Protein AF-A0A7J8JEU1-F1 (afdb_monomer)

InterPro domains:
  IPR040522 Dipeptidyl peptidase 4, low complexity region [PF18811] (38-58)

Solvent-accessible surface area (backbone atoms only — not comparable to full-atom values): 7118 Å² total; per-residue (Å²): 122,71,66,63,55,54,53,51,50,52,52,51,53,51,53,51,54,52,48,67,54,48,50,56,54,50,57,62,52,53,59,65,74,74,45,74,73,72,84,68,81,77,88,47,72,64,41,60,78,67,56,70,77,71,83,83,84,77,73,70,44,74,80,50,100,46,31,32,37,35,76,52,96,71,22,35,32,37,35,32,70,81,80,72,48,74,47,82,70,40,54,44,66,55,56,51,52,53,51,51,54,52,49,54,52,48,64,69,43,47,62,59,57,55,61,75,75,109

Structure (mmCIF, N/CA/C/O backbone):
data_AF-A0A7J8JEU1-F1
#
_entry.id   AF-A0A7J8JEU1-F1
#
loop_
_atom_site.group_PDB
_atom_site.id
_atom_site.type_symbol
_atom_site.label_atom_id
_atom_site.label_alt_id
_atom_site.label_comp_id
_atom_site.label_asym_id
_atom_site.label_entity_id
_atom_site.label_seq_id
_atom_site.pdbx_PDB_ins_code
_atom_site.Cartn_x
_atom_site.Cartn_y
_atom_site.Cartn_z
_atom_site.occupancy
_atom_site.B_iso_or_equiv
_atom_site.auth_seq_id
_atom_site.auth_comp_id
_atom_site.auth_asym_id
_atom_site.auth_atom_id
_atom_site.pdbx_PDB_model_num
ATOM 1 N N . MET A 1 1 ? -56.760 -9.102 58.631 1.00 58.66 1 MET A N 1
ATOM 2 C CA . MET A 1 1 ? -56.639 -9.609 57.241 1.00 58.66 1 MET A CA 1
ATOM 3 C C . MET A 1 1 ? -56.062 -8.586 56.248 1.00 58.66 1 MET A C 1
ATOM 5 O O . MET A 1 1 ? -55.499 -9.004 55.250 1.00 58.66 1 MET A O 1
ATOM 9 N N . THR A 1 2 ? -56.099 -7.273 56.510 1.00 63.47 2 THR A N 1
ATOM 10 C CA . THR A 1 2 ? -55.603 -6.228 55.581 1.00 63.47 2 THR A CA 1
ATOM 11 C C . THR A 1 2 ? -54.0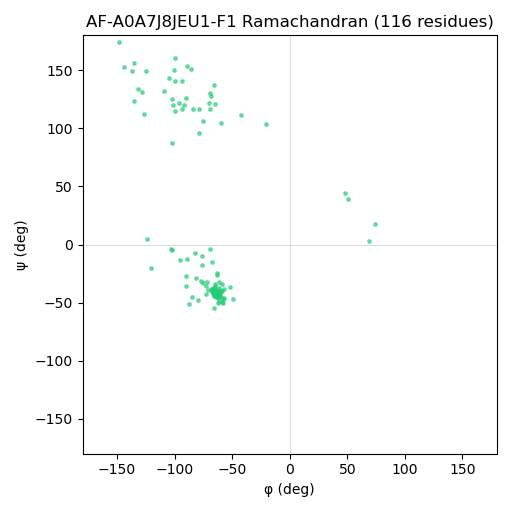84 -5.990 55.617 1.00 63.47 2 THR A C 1
ATOM 13 O O . THR A 1 2 ? -53.500 -5.624 54.602 1.00 63.47 2 THR A O 1
ATOM 16 N N . ALA A 1 3 ? -53.422 -6.218 56.759 1.00 74.31 3 ALA A N 1
ATOM 17 C CA . ALA A 1 3 ? -51.979 -5.993 56.910 1.00 74.31 3 ALA A CA 1
ATOM 18 C C . ALA A 1 3 ? -51.117 -7.049 56.188 1.00 74.31 3 ALA A C 1
ATOM 20 O O . ALA A 1 3 ? -50.162 -6.695 55.504 1.00 74.31 3 ALA A O 1
ATOM 21 N N . LEU A 1 4 ? -51.495 -8.330 56.277 1.00 75.44 4 LEU A N 1
ATOM 22 C CA . LEU A 1 4 ? -50.799 -9.444 55.614 1.00 75.44 4 LEU A CA 1
ATOM 23 C C . LEU A 1 4 ? -50.758 -9.281 54.089 1.00 75.44 4 LEU A C 1
ATOM 25 O O . LEU A 1 4 ? -49.727 -9.512 53.468 1.00 75.44 4 LEU A O 1
ATOM 29 N N . TRP A 1 5 ? -51.856 -8.813 53.495 1.00 77.69 5 TRP A N 1
ATOM 30 C CA . TRP A 1 5 ? -51.955 -8.587 52.054 1.00 77.69 5 TRP A CA 1
ATOM 31 C C . TRP A 1 5 ? -50.999 -7.494 51.557 1.00 77.69 5 TRP A C 1
ATOM 33 O O . TRP A 1 5 ? -50.364 -7.642 50.516 1.00 77.69 5 TRP A O 1
ATOM 43 N N . LYS A 1 6 ? -50.832 -6.412 52.329 1.00 82.56 6 LYS A N 1
ATOM 44 C CA . LYS A 1 6 ? -49.899 -5.324 51.992 1.00 82.56 6 LYS A CA 1
ATOM 45 C C . LYS A 1 6 ? -48.440 -5.776 52.056 1.00 82.56 6 LYS A C 1
ATOM 47 O O . LYS A 1 6 ? -47.651 -5.387 51.201 1.00 82.56 6 LYS A O 1
ATOM 52 N N . VAL A 1 7 ? -48.095 -6.605 53.044 1.00 85.44 7 VAL A N 1
ATOM 53 C CA . VAL A 1 7 ? -46.747 -7.181 53.174 1.00 85.44 7 VAL A CA 1
ATOM 54 C C . VAL A 1 7 ? -46.459 -8.142 52.021 1.00 85.44 7 VAL A C 1
ATOM 56 O O . VAL A 1 7 ? -45.387 -8.072 51.427 1.00 85.44 7 VAL A O 1
ATOM 59 N N . LEU A 1 8 ? -47.435 -8.974 51.644 1.00 84.81 8 LEU A N 1
ATOM 60 C CA . LEU A 1 8 ? -47.313 -9.888 50.508 1.00 84.81 8 LEU A CA 1
ATOM 61 C C . LEU A 1 8 ? -47.101 -9.133 49.185 1.00 84.81 8 LEU A C 1
ATOM 63 O O . LEU A 1 8 ? -46.214 -9.487 48.412 1.00 84.81 8 LEU A O 1
ATOM 67 N N . LEU A 1 9 ? -47.861 -8.056 48.954 1.00 85.81 9 LEU A N 1
ATOM 68 C CA . LEU A 1 9 ? -47.698 -7.200 47.775 1.00 85.81 9 LEU A CA 1
ATOM 69 C C . LEU A 1 9 ? -46.338 -6.484 47.749 1.00 85.81 9 LEU A C 1
ATOM 71 O O . LEU A 1 9 ? -45.716 -6.395 46.692 1.00 85.81 9 LEU A O 1
ATOM 75 N N . GLY A 1 10 ? -45.851 -6.005 48.898 1.00 88.62 10 GLY A N 1
ATOM 76 C CA . GLY A 1 10 ? -44.533 -5.369 49.004 1.00 88.62 10 GLY A CA 1
ATOM 77 C C . GLY A 1 10 ? -43.376 -6.339 48.745 1.00 88.62 10 GLY A C 1
ATOM 78 O O . GLY A 1 10 ? -42.418 -5.997 48.046 1.00 88.62 10 GLY A O 1
ATOM 79 N N . LEU A 1 11 ? -43.485 -7.574 49.246 1.00 89.94 11 LEU A N 1
ATOM 80 C CA . LEU A 1 11 ? -42.502 -8.627 48.987 1.00 89.94 11 LEU A CA 1
ATOM 81 C C . LEU A 1 11 ? -42.488 -9.015 47.503 1.00 89.94 11 LEU A C 1
ATOM 83 O O . LEU A 1 11 ? -41.417 -9.122 46.907 1.00 89.94 11 LEU A O 1
ATOM 87 N N . LEU A 1 12 ? -43.671 -9.160 46.899 1.00 90.12 12 LEU A N 1
ATOM 88 C CA . LEU A 1 12 ? -43.807 -9.500 45.485 1.00 90.12 12 LEU A CA 1
ATOM 89 C C . LEU A 1 12 ? -43.224 -8.404 44.582 1.00 90.12 12 LEU A C 1
ATOM 91 O O . LEU A 1 12 ? -42.477 -8.710 43.656 1.00 90.12 12 LEU A O 1
ATOM 95 N N . GLY A 1 13 ? -43.494 -7.131 44.887 1.00 91.94 13 GLY A N 1
ATOM 96 C CA . GLY A 1 13 ? -42.922 -6.000 44.152 1.00 91.94 13 GLY A CA 1
ATOM 97 C C . GLY A 1 13 ? -41.393 -5.957 44.231 1.00 91.94 13 GLY A C 1
ATOM 98 O O . GLY A 1 13 ? -40.723 -5.782 43.214 1.00 91.94 13 GLY A O 1
ATOM 99 N N . THR A 1 14 ? -40.834 -6.191 45.421 1.00 92.69 14 THR A N 1
ATOM 100 C CA . THR A 1 14 ? -39.377 -6.246 45.618 1.00 92.69 14 THR A CA 1
ATOM 101 C C . THR A 1 14 ? -38.747 -7.399 44.833 1.00 92.69 14 THR A C 1
ATOM 103 O O . THR A 1 14 ? -37.736 -7.203 44.160 1.00 92.69 14 THR A O 1
ATOM 106 N N . ALA A 1 15 ? -39.356 -8.588 44.866 1.00 92.38 15 ALA A N 1
ATOM 107 C CA . ALA A 1 15 ? -38.859 -9.753 44.137 1.00 92.38 15 ALA A CA 1
ATOM 108 C C . ALA A 1 15 ? -38.806 -9.499 42.622 1.00 92.38 15 ALA A C 1
ATOM 110 O O . ALA A 1 15 ? -37.782 -9.773 41.993 1.00 92.38 15 ALA A O 1
ATOM 111 N N . VAL A 1 16 ? -39.869 -8.908 42.063 1.00 95.25 16 VAL A N 1
ATOM 112 C CA . VAL A 1 16 ? -39.949 -8.540 40.640 1.00 95.25 16 VAL A CA 1
ATOM 113 C C . VAL A 1 16 ? -38.871 -7.522 40.269 1.00 95.25 16 VAL A C 1
ATOM 115 O O . VAL A 1 16 ? -38.193 -7.693 39.258 1.00 95.25 16 VAL A O 1
ATOM 118 N N . LEU A 1 17 ? -38.651 -6.495 41.096 1.00 94.19 17 LEU A N 1
ATOM 119 C CA . LEU A 1 17 ? -37.622 -5.486 40.833 1.00 94.19 17 LEU A CA 1
ATOM 120 C C . LEU A 1 17 ? -36.215 -6.100 40.783 1.00 94.19 17 LEU A C 1
ATOM 122 O O . LEU A 1 17 ? -35.437 -5.788 39.881 1.00 94.19 17 LEU A O 1
ATOM 126 N N . VAL A 1 18 ? -35.904 -7.009 41.713 1.00 94.06 18 VAL A N 1
ATOM 127 C CA . VAL A 1 18 ? -34.622 -7.727 41.718 1.00 94.06 18 VAL A CA 1
ATOM 128 C C . VAL A 1 18 ? -34.471 -8.558 40.447 1.00 94.06 18 VAL A C 1
ATOM 130 O O . VAL A 1 18 ? -33.410 -8.51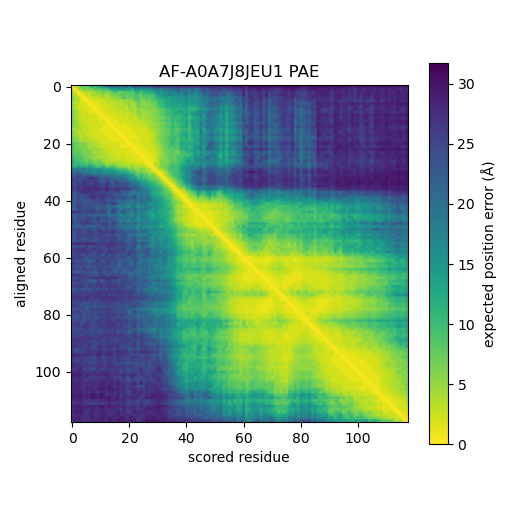4 39.835 1.00 94.06 18 VAL A O 1
ATOM 133 N N . THR A 1 19 ? -35.521 -9.257 40.001 1.00 92.56 19 THR A N 1
ATOM 134 C CA . THR A 1 19 ? -35.447 -10.076 38.775 1.00 92.56 19 THR A CA 1
ATOM 135 C C . THR A 1 19 ? -35.254 -9.223 37.521 1.00 92.56 19 THR A C 1
ATOM 137 O O . THR A 1 19 ? -34.458 -9.586 36.660 1.00 92.56 19 THR A O 1
ATOM 140 N N . ILE A 1 20 ? -35.921 -8.067 37.426 1.00 93.38 20 ILE A N 1
ATOM 141 C CA . ILE A 1 20 ? -35.780 -7.140 36.290 1.00 93.38 20 ILE A CA 1
ATOM 142 C C . ILE A 1 20 ? -34.343 -6.621 36.155 1.00 93.38 20 ILE A C 1
ATOM 144 O O . ILE A 1 20 ? -33.896 -6.382 35.039 1.00 93.38 20 ILE A O 1
ATOM 148 N N . ILE A 1 21 ? -33.612 -6.455 37.261 1.00 91.62 21 ILE A N 1
ATOM 149 C CA . ILE A 1 21 ? -32.217 -5.990 37.233 1.00 91.62 21 ILE A CA 1
ATOM 150 C C . ILE A 1 21 ? -31.254 -7.159 37.001 1.00 91.62 21 ILE A C 1
ATOM 152 O O . ILE A 1 21 ? -30.331 -7.053 36.195 1.00 91.62 21 ILE A O 1
ATOM 156 N N . THR A 1 22 ? -31.446 -8.281 37.697 1.00 91.06 22 THR A N 1
ATOM 157 C CA . THR A 1 22 ? -30.493 -9.397 37.652 1.00 91.06 22 THR A CA 1
ATOM 158 C C . THR A 1 22 ? -30.546 -10.158 36.335 1.00 91.06 22 THR A C 1
ATOM 160 O O . THR A 1 22 ? -29.497 -10.566 35.844 1.00 91.06 22 THR A O 1
ATOM 163 N N . VAL A 1 23 ? -31.723 -10.311 35.721 1.00 90.00 23 VAL A N 1
ATOM 164 C CA . VAL A 1 23 ? -31.876 -11.070 34.470 1.00 90.00 23 VAL A CA 1
ATOM 165 C C . VAL A 1 23 ? -31.085 -10.440 33.312 1.00 90.00 23 VAL A C 1
ATOM 167 O O . VAL A 1 23 ? -30.295 -11.167 32.710 1.00 90.00 23 VAL A O 1
ATOM 170 N N . PRO A 1 24 ? -31.181 -9.125 33.017 1.00 84.12 24 PRO A N 1
ATOM 171 C CA . PRO A 1 24 ? -30.343 -8.484 32.006 1.00 84.12 24 PRO A CA 1
ATOM 172 C C . PRO A 1 24 ? -28.850 -8.558 32.322 1.00 84.12 24 PRO A C 1
ATOM 174 O O . PRO A 1 24 ? -28.067 -8.804 31.417 1.00 84.12 24 PRO A O 1
ATOM 177 N N . VAL A 1 25 ? -28.439 -8.391 33.585 1.00 86.69 25 VAL A N 1
ATOM 178 C CA . VAL A 1 25 ? -27.018 -8.462 33.977 1.00 86.69 25 VAL A CA 1
ATOM 179 C C . VAL A 1 25 ? -26.451 -9.864 33.752 1.00 86.69 25 VAL A C 1
ATOM 181 O O . VAL A 1 25 ? -25.359 -10.007 33.208 1.00 86.69 25 VAL A O 1
ATOM 184 N N . VAL A 1 26 ? -27.201 -10.904 34.122 1.00 85.00 26 VAL A N 1
ATOM 185 C CA . VAL A 1 26 ? -26.800 -12.297 33.892 1.00 85.00 26 VAL A CA 1
ATOM 186 C C . VAL A 1 26 ? -26.825 -12.635 32.403 1.00 85.00 26 VAL A C 1
ATOM 188 O O . VAL A 1 26 ? -25.917 -13.310 31.942 1.00 85.00 26 VAL A O 1
ATOM 191 N N . LEU A 1 27 ? -27.797 -12.146 31.627 1.00 83.25 27 LEU A N 1
ATOM 192 C CA . LEU A 1 27 ? -27.825 -12.321 30.166 1.00 83.25 27 LEU A CA 1
ATOM 193 C C . LEU A 1 27 ? -26.661 -11.607 29.462 1.00 83.25 27 LEU A C 1
ATOM 195 O O . LEU A 1 27 ? -26.071 -12.181 28.550 1.00 83.25 27 LEU A O 1
ATOM 199 N N . LEU A 1 28 ? -26.314 -10.388 29.892 1.00 77.94 28 LEU A N 1
ATOM 200 C CA . LEU A 1 28 ? -25.173 -9.629 29.371 1.00 77.94 28 LEU A CA 1
ATOM 201 C C . LEU A 1 28 ? -23.847 -10.319 29.700 1.00 77.94 28 LEU A C 1
ATOM 203 O O . LEU A 1 28 ? -22.993 -10.438 28.826 1.00 77.94 28 LEU A O 1
ATOM 207 N N . ASN A 1 29 ? -23.695 -10.815 30.930 1.00 70.19 29 ASN A N 1
ATOM 208 C CA . ASN A 1 29 ? -22.478 -11.508 31.343 1.00 70.19 29 ASN A CA 1
ATOM 209 C C . ASN A 1 29 ? -22.399 -12.928 30.770 1.00 70.19 29 ASN A C 1
ATOM 211 O O . ASN A 1 29 ? -21.324 -13.362 30.397 1.00 70.19 29 ASN A O 1
ATOM 215 N N . LYS A 1 30 ? -23.514 -13.639 30.583 1.00 66.00 30 LYS A N 1
ATOM 216 C CA . LYS A 1 30 ? -23.492 -14.996 30.014 1.00 66.00 30 LYS A CA 1
ATOM 217 C C . LYS A 1 30 ? -22.969 -15.036 28.570 1.00 66.00 30 LYS A C 1
ATOM 219 O O . LYS A 1 30 ? -22.435 -16.050 28.126 1.00 66.00 30 LYS A O 1
ATOM 224 N N . GLY A 1 31 ? -23.071 -13.924 27.837 1.00 56.59 31 GLY A N 1
ATOM 225 C CA . GLY A 1 31 ? -22.478 -13.775 26.506 1.00 56.59 31 GLY A CA 1
ATOM 226 C C . GLY A 1 31 ? -20.943 -13.757 26.488 1.00 56.59 31 GLY A C 1
ATOM 227 O O . GLY A 1 31 ? -20.364 -13.933 25.418 1.00 56.59 31 GLY A O 1
ATOM 228 N N . THR A 1 32 ? -20.279 -13.571 27.637 1.00 56.53 32 THR A N 1
ATOM 229 C CA . THR A 1 32 ? -18.810 -13.650 27.743 1.00 56.53 32 THR A CA 1
ATOM 230 C C . THR A 1 32 ? -18.283 -15.050 28.052 1.00 56.53 32 THR A C 1
ATOM 232 O O . THR A 1 32 ? -17.087 -15.282 27.895 1.00 56.53 32 THR A O 1
ATOM 235 N N . ASP A 1 33 ? -19.153 -15.985 28.442 1.00 55.78 33 ASP A N 1
ATOM 236 C CA . ASP A 1 33 ? -18.757 -17.318 28.918 1.00 55.78 33 ASP A CA 1
ATOM 237 C C . ASP A 1 33 ? -18.681 -18.328 27.760 1.00 55.78 33 ASP A C 1
ATOM 239 O O . ASP A 1 33 ? -17.813 -19.199 27.733 1.00 55.78 33 ASP A O 1
ATOM 243 N N . ASP A 1 34 ? -19.595 -18.183 26.791 1.00 55.41 34 ASP A N 1
ATOM 244 C CA . ASP A 1 34 ? -19.787 -19.096 25.653 1.00 55.41 34 ASP A CA 1
ATOM 245 C C . ASP A 1 34 ? -19.206 -18.540 24.332 1.00 55.41 34 ASP A C 1
ATOM 247 O O . ASP A 1 34 ? -19.180 -19.222 23.301 1.00 55.41 34 ASP A O 1
ATOM 251 N N . ALA A 1 35 ? -18.690 -17.307 24.336 1.00 56.84 35 ALA A N 1
ATOM 252 C CA . ALA A 1 35 ? -17.880 -16.800 23.241 1.00 56.84 35 ALA A CA 1
ATOM 253 C C . ALA A 1 35 ? -16.475 -17.381 23.398 1.00 56.84 35 ALA A C 1
ATOM 255 O O . ALA A 1 35 ? -15.678 -16.850 24.166 1.00 56.84 35 ALA A O 1
ATOM 256 N N . THR A 1 36 ? -16.204 -18.492 22.696 1.00 58.19 36 THR A N 1
ATOM 257 C CA . THR A 1 36 ? -14.855 -18.993 22.363 1.00 58.19 36 THR A CA 1
ATOM 258 C C . THR A 1 36 ? -13.869 -17.841 22.464 1.00 58.19 36 THR A C 1
ATOM 260 O O . THR A 1 36 ? -13.940 -16.952 21.616 1.00 58.19 36 THR A O 1
ATOM 263 N N . ALA A 1 37 ? -13.079 -17.805 23.548 1.00 61.41 37 ALA A N 1
ATOM 264 C CA . ALA A 1 37 ? -12.291 -16.638 23.930 1.00 61.41 37 ALA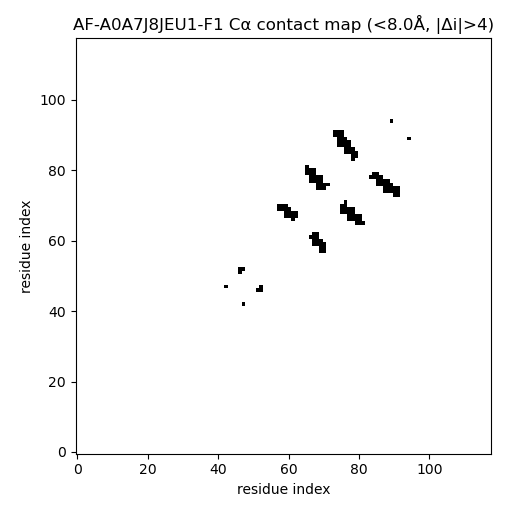 A CA 1
ATOM 265 C C . ALA A 1 37 ? -11.653 -16.051 22.675 1.00 61.41 37 ALA A C 1
ATOM 267 O O . ALA A 1 37 ? -10.859 -16.737 22.025 1.00 61.41 37 ALA A O 1
ATOM 268 N N . ASP A 1 38 ? -12.093 -14.854 22.272 1.00 62.84 38 ASP A N 1
ATOM 269 C CA . ASP A 1 38 ? -11.611 -14.252 21.039 1.00 62.84 38 ASP A CA 1
ATOM 270 C C . ASP A 1 38 ? -10.098 -14.096 21.198 1.00 62.84 38 ASP A C 1
ATOM 272 O O . ASP A 1 38 ? -9.611 -13.268 21.965 1.00 62.84 38 ASP A O 1
ATOM 276 N N . SER A 1 39 ? -9.341 -14.969 20.528 1.00 69.81 39 SER A N 1
ATOM 277 C CA . SER A 1 39 ? -7.883 -15.005 20.626 1.00 69.81 39 SER A CA 1
ATOM 278 C C . SER A 1 39 ? -7.254 -13.777 19.960 1.00 69.81 39 SER A C 1
ATOM 280 O O . SER A 1 39 ? -6.027 -13.625 19.977 1.00 69.81 39 SER A O 1
ATOM 282 N N . ARG A 1 40 ? -8.060 -12.914 19.331 1.00 76.56 40 ARG A N 1
ATOM 283 C CA . ARG A 1 40 ? -7.604 -11.661 18.746 1.00 76.56 40 ARG A CA 1
ATOM 284 C C . ARG A 1 40 ? -7.209 -10.699 19.858 1.00 76.56 40 ARG A C 1
ATOM 286 O O . ARG A 1 40 ? -7.941 -10.446 20.808 1.00 76.56 40 ARG A O 1
ATOM 293 N N . ARG A 1 41 ? -6.020 -10.12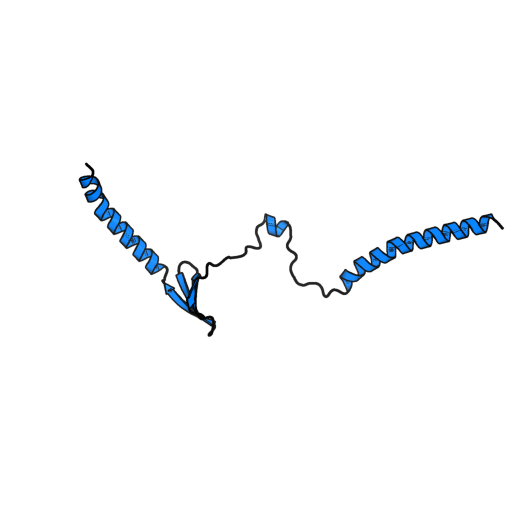1 19.713 1.00 78.50 41 ARG A N 1
ATOM 294 C CA . ARG A 1 41 ? -5.524 -9.095 20.627 1.00 78.50 41 ARG A CA 1
ATOM 295 C C . ARG A 1 41 ? -6.407 -7.848 20.535 1.00 78.50 41 ARG A C 1
ATOM 297 O O . ARG A 1 41 ? -6.471 -7.220 19.480 1.00 78.50 41 ARG A O 1
ATOM 304 N N . THR A 1 42 ? -7.000 -7.441 21.654 1.00 85.06 42 THR A N 1
ATOM 305 C CA . THR A 1 42 ? -7.669 -6.140 21.774 1.00 85.06 42 THR A CA 1
ATOM 306 C C . THR A 1 42 ? -6.641 -5.013 21.719 1.00 85.06 42 THR A C 1
ATOM 308 O O . THR A 1 42 ? -5.664 -5.019 22.468 1.00 85.06 42 THR A O 1
ATOM 311 N N . TYR A 1 43 ? -6.865 -4.035 20.843 1.00 84.50 43 TYR A N 1
ATOM 312 C CA . TYR A 1 43 ? -6.021 -2.847 20.733 1.00 84.50 43 TYR A CA 1
ATOM 313 C C . TYR A 1 43 ? -6.199 -1.963 21.975 1.00 84.50 43 TYR A C 1
ATOM 315 O O . TYR A 1 43 ? -7.301 -1.481 22.243 1.00 84.50 43 TYR A O 1
ATOM 323 N N . THR A 1 44 ? -5.138 -1.765 22.758 1.00 89.94 44 THR A N 1
ATOM 324 C CA . THR A 1 44 ? -5.204 -1.001 24.013 1.00 89.94 44 THR A CA 1
ATOM 325 C C . THR A 1 44 ? -4.705 0.435 23.846 1.00 89.94 44 THR A C 1
ATOM 327 O O . THR A 1 44 ? -3.922 0.759 22.953 1.00 89.94 44 THR A O 1
ATOM 330 N N . LEU A 1 45 ? -5.086 1.311 24.782 1.00 90.38 45 LEU A N 1
ATOM 331 C CA . LEU A 1 45 ? -4.541 2.672 24.862 1.00 90.38 45 LEU A CA 1
ATOM 332 C C . LEU A 1 45 ? -3.014 2.669 25.042 1.00 90.38 45 LEU A C 1
ATOM 334 O O . LEU A 1 45 ? -2.316 3.535 24.521 1.00 90.38 45 LEU A O 1
ATOM 338 N N . THR A 1 46 ? -2.478 1.685 25.763 1.00 89.50 46 THR A N 1
ATOM 339 C CA . THR A 1 46 ? -1.032 1.533 25.927 1.00 89.50 46 THR A CA 1
ATOM 340 C C . THR A 1 46 ? -0.344 1.170 24.614 1.00 89.50 46 THR A C 1
ATOM 342 O O . THR A 1 46 ? 0.732 1.707 24.360 1.00 89.50 46 THR A O 1
ATOM 345 N N . ASP A 1 47 ? -0.963 0.343 23.763 1.00 89.06 47 ASP A N 1
ATOM 346 C CA . ASP A 1 47 ? -0.445 0.010 22.429 1.00 89.06 47 ASP A CA 1
ATOM 347 C C . ASP A 1 47 ? -0.414 1.248 21.510 1.00 89.06 47 ASP A C 1
ATOM 349 O O . ASP A 1 47 ? 0.545 1.413 20.747 1.00 89.06 47 ASP A O 1
ATOM 353 N N . TYR A 1 48 ? -1.396 2.153 21.639 1.00 83.62 48 TYR A N 1
ATOM 354 C CA . TYR A 1 48 ? -1.418 3.455 20.955 1.00 83.62 48 TYR A CA 1
ATOM 355 C C . TYR A 1 48 ? -0.296 4.382 21.440 1.00 83.62 48 TYR A C 1
ATOM 357 O O . TYR A 1 48 ? 0.522 4.845 20.646 1.00 83.62 48 TYR A O 1
ATOM 365 N N . LEU A 1 49 ? -0.212 4.617 22.754 1.00 91.44 49 LEU A N 1
ATOM 366 C CA . LEU A 1 49 ? 0.757 5.550 23.345 1.00 91.44 49 LEU A CA 1
ATOM 367 C C . LEU A 1 49 ? 2.205 5.091 23.153 1.00 91.44 49 LEU A C 1
ATOM 369 O O . LEU A 1 49 ? 3.092 5.907 22.913 1.00 91.44 49 LEU A O 1
ATOM 373 N N . LYS A 1 50 ? 2.451 3.781 23.246 1.00 88.81 50 LYS A N 1
ATOM 374 C CA . LYS A 1 50 ? 3.778 3.196 23.016 1.00 88.81 50 LYS A CA 1
ATOM 375 C C . LYS A 1 50 ? 4.078 2.969 21.538 1.00 88.81 50 LYS A C 1
ATOM 377 O O . LYS A 1 50 ? 5.204 2.598 21.214 1.00 88.81 50 LYS A O 1
ATOM 382 N N . ASN A 1 51 ? 3.096 3.166 20.654 1.00 82.25 51 ASN A N 1
ATOM 383 C CA . ASN A 1 51 ? 3.205 2.910 19.221 1.00 82.25 51 ASN A CA 1
ATOM 384 C C . ASN A 1 51 ? 3.815 1.522 18.933 1.00 82.25 51 ASN A C 1
ATOM 386 O O . ASN A 1 51 ? 4.743 1.377 18.134 1.00 82.25 51 ASN A O 1
ATOM 390 N N . THR A 1 52 ? 3.344 0.512 19.671 1.00 83.06 52 THR A N 1
ATOM 391 C CA . THR A 1 52 ? 3.877 -0.861 19.621 1.00 83.06 52 THR A CA 1
ATOM 392 C C . THR A 1 52 ? 3.396 -1.601 18.374 1.00 83.06 52 THR A C 1
ATOM 394 O O . THR A 1 52 ? 4.121 -2.416 17.810 1.00 83.06 52 THR A O 1
ATOM 397 N N . LEU A 1 53 ? 2.194 -1.277 17.900 1.00 80.19 53 LEU A N 1
ATOM 398 C CA . LEU A 1 53 ? 1.594 -1.856 16.704 1.00 80.19 53 LEU A CA 1
ATOM 399 C C . LEU A 1 53 ? 1.723 -0.868 15.542 1.00 80.19 53 LEU A C 1
ATOM 401 O O . LEU A 1 53 ? 0.838 -0.051 15.298 1.00 80.19 53 LEU A O 1
ATOM 405 N N . ARG A 1 54 ? 2.856 -0.934 14.836 1.00 78.94 54 ARG A N 1
ATOM 406 C CA . ARG A 1 54 ? 3.114 -0.126 13.637 1.00 78.94 54 ARG A CA 1
ATOM 407 C C . ARG A 1 54 ? 2.728 -0.895 12.384 1.00 78.94 54 ARG A C 1
ATOM 409 O O . ARG A 1 54 ? 3.361 -1.893 12.046 1.00 78.94 54 ARG A O 1
ATOM 416 N N . THR A 1 55 ? 1.744 -0.391 11.650 1.00 77.69 55 THR A N 1
ATOM 417 C CA . THR A 1 55 ? 1.477 -0.849 10.285 1.00 77.69 55 THR A CA 1
ATOM 418 C C . THR A 1 55 ? 2.600 -0.372 9.372 1.00 77.69 55 THR A C 1
ATOM 420 O O . THR A 1 55 ? 2.850 0.830 9.263 1.00 77.69 55 THR A O 1
ATOM 423 N N . LYS A 1 56 ? 3.284 -1.301 8.703 1.00 78.44 56 LYS A N 1
ATOM 424 C CA . LYS A 1 56 ? 4.209 -0.948 7.626 1.00 78.44 56 LYS A CA 1
ATOM 425 C C . LYS A 1 56 ? 3.405 -0.783 6.345 1.00 78.44 56 LYS A C 1
ATOM 427 O O . LYS A 1 56 ? 2.790 -1.735 5.876 1.00 78.44 56 LYS A O 1
ATOM 432 N N . VAL A 1 57 ? 3.402 0.428 5.801 1.00 78.31 57 VAL A N 1
ATOM 433 C CA . VAL A 1 57 ? 2.853 0.688 4.470 1.00 78.31 57 VAL A CA 1
ATOM 434 C C . VAL A 1 57 ? 3.997 0.547 3.478 1.00 78.31 57 VAL A C 1
ATOM 436 O O . VAL A 1 57 ? 5.001 1.250 3.581 1.00 78.31 57 VAL A O 1
ATOM 439 N N . TYR A 1 58 ? 3.852 -0.382 2.541 1.00 76.56 58 TYR A N 1
ATOM 440 C CA . TYR A 1 58 ? 4.800 -0.572 1.454 1.00 76.56 58 TYR A CA 1
ATOM 441 C C . TYR A 1 58 ? 4.222 0.054 0.192 1.00 76.56 58 TYR A C 1
ATOM 443 O O . TYR A 1 58 ? 3.109 -0.274 -0.215 1.00 76.56 58 TYR A O 1
ATOM 451 N N . THR A 1 59 ? 4.970 0.959 -0.431 1.00 81.56 59 THR A N 1
ATOM 452 C CA . THR A 1 59 ? 4.596 1.498 -1.738 1.00 81.56 59 THR A CA 1
ATOM 453 C C . THR A 1 59 ? 4.890 0.438 -2.793 1.00 81.56 59 THR A C 1
ATOM 455 O O . THR A 1 59 ? 6.056 0.187 -3.102 1.00 81.56 59 THR A O 1
ATOM 458 N N . LEU A 1 60 ? 3.839 -0.193 -3.317 1.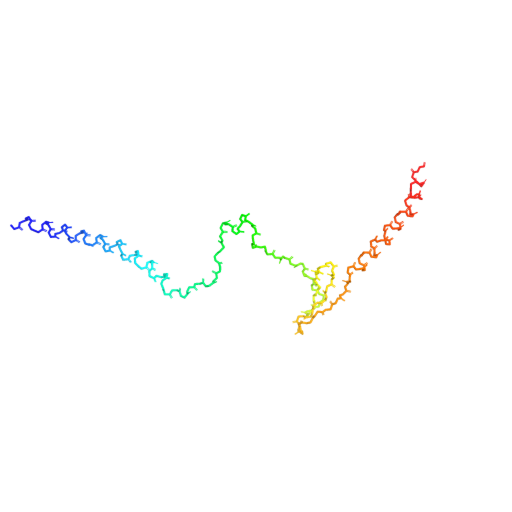00 89.44 60 LEU A N 1
ATOM 459 C CA . LEU A 1 60 ? 3.935 -1.187 -4.386 1.00 89.44 60 LEU A CA 1
ATOM 460 C C . LEU A 1 60 ? 3.600 -0.518 -5.722 1.00 89.44 60 LEU A C 1
ATOM 462 O O . LEU A 1 60 ? 2.691 0.313 -5.790 1.00 89.44 60 LEU A O 1
ATOM 466 N N . ARG A 1 61 ? 4.324 -0.872 -6.783 1.00 93.62 61 ARG A N 1
ATOM 467 C CA . ARG A 1 61 ? 4.078 -0.371 -8.139 1.00 93.62 61 ARG A CA 1
ATOM 468 C C . ARG A 1 61 ? 3.922 -1.539 -9.100 1.00 93.62 61 ARG A C 1
ATOM 470 O O . ARG A 1 61 ? 4.894 -2.227 -9.383 1.00 93.62 61 ARG A O 1
ATOM 477 N N . TRP A 1 62 ? 2.716 -1.717 -9.621 1.00 94.56 62 TRP A N 1
ATOM 478 C CA . TRP A 1 62 ? 2.438 -2.687 -10.675 1.00 94.56 62 TRP A CA 1
ATOM 479 C C . TRP A 1 62 ? 3.155 -2.304 -11.968 1.00 94.56 62 TRP A C 1
ATOM 481 O O . TRP A 1 62 ? 3.179 -1.127 -12.342 1.00 94.56 62 TRP A O 1
ATOM 491 N N . ILE A 1 63 ? 3.744 -3.301 -12.623 1.00 95.12 63 ILE A N 1
ATOM 492 C CA . ILE A 1 63 ? 4.357 -3.167 -13.953 1.00 95.12 63 ILE A CA 1
ATOM 493 C C . ILE A 1 63 ? 3.703 -4.097 -14.981 1.00 95.12 63 ILE A C 1
ATOM 495 O O . ILE A 1 63 ? 3.803 -3.850 -16.178 1.00 95.12 63 ILE A O 1
ATOM 499 N N . SER A 1 64 ? 3.017 -5.134 -14.503 1.00 94.25 64 SER A N 1
ATOM 500 C CA . SER A 1 64 ? 2.245 -6.109 -15.269 1.00 94.25 64 SER A CA 1
ATOM 501 C C . SER A 1 64 ? 1.069 -6.585 -14.408 1.00 94.25 64 SER A C 1
ATOM 503 O O . SER A 1 64 ? 1.000 -6.257 -13.223 1.00 94.25 64 SER A O 1
ATOM 505 N N . ASP A 1 65 ? 0.171 -7.389 -14.970 1.00 95.00 65 ASP A N 1
ATOM 506 C CA . ASP A 1 65 ? -0.985 -7.948 -14.253 1.00 95.00 65 ASP A CA 1
ATOM 507 C C . ASP A 1 65 ? -0.577 -8.872 -13.094 1.00 95.00 65 ASP A C 1
ATOM 509 O O . ASP A 1 65 ? -1.307 -9.029 -12.118 1.00 95.00 65 ASP A O 1
ATOM 513 N N . HIS A 1 66 ? 0.607 -9.475 -13.192 1.00 95.56 66 HIS A N 1
ATOM 514 C CA . HIS A 1 66 ? 1.125 -10.458 -12.241 1.00 95.56 66 HIS A CA 1
ATOM 515 C C . HIS A 1 66 ? 2.483 -10.060 -11.656 1.00 95.56 66 HIS A C 1
ATOM 517 O O . HIS A 1 66 ? 3.059 -10.829 -10.892 1.00 95.56 66 HIS A O 1
ATOM 523 N N . GLU A 1 67 ? 3.001 -8.870 -11.969 1.00 95.94 67 GLU A N 1
ATOM 524 C CA . GLU A 1 67 ? 4.304 -8.426 -11.474 1.00 95.94 67 GLU A CA 1
ATOM 525 C C . GLU A 1 67 ? 4.248 -7.015 -10.901 1.00 95.94 67 GLU A C 1
ATOM 527 O O . GLU A 1 67 ? 3.718 -6.077 -11.513 1.00 95.94 67 GLU A O 1
ATOM 532 N N . TYR A 1 68 ? 4.847 -6.852 -9.724 1.00 95.19 68 TYR A N 1
ATOM 533 C CA . TYR A 1 68 ? 4.972 -5.557 -9.075 1.00 95.19 68 TYR A CA 1
ATOM 534 C C . TYR A 1 68 ? 6.359 -5.346 -8.479 1.00 95.19 68 TYR A C 1
ATOM 536 O O . TYR A 1 68 ? 7.035 -6.265 -8.019 1.00 95.19 68 TYR A O 1
ATOM 544 N N . LEU A 1 69 ? 6.761 -4.081 -8.457 1.00 95.44 69 LEU A N 1
ATOM 545 C CA . LEU A 1 69 ? 7.964 -3.609 -7.800 1.00 95.44 69 LEU A CA 1
ATOM 546 C C . LEU A 1 69 ? 7.638 -3.151 -6.384 1.00 95.44 69 LEU A C 1
ATOM 548 O O . LEU A 1 69 ? 6.628 -2.480 -6.147 1.00 95.44 69 LEU A O 1
ATOM 552 N N . TYR A 1 70 ? 8.527 -3.448 -5.446 1.00 92.56 70 TYR A N 1
ATOM 553 C CA . TYR A 1 70 ? 8.448 -2.918 -4.090 1.00 92.56 70 TYR A CA 1
ATOM 554 C C . TYR A 1 70 ? 9.844 -2.639 -3.535 1.00 92.56 70 TYR A C 1
ATOM 556 O O . TYR A 1 70 ? 10.836 -3.247 -3.939 1.00 92.56 70 TYR A O 1
ATOM 564 N N . LYS A 1 71 ? 9.928 -1.676 -2.612 1.00 90.19 71 LYS A N 1
ATOM 565 C CA . LYS A 1 71 ? 11.188 -1.311 -1.961 1.00 90.19 71 LYS A CA 1
ATOM 566 C C . LYS A 1 71 ? 11.387 -2.145 -0.698 1.00 90.19 71 LYS A C 1
ATOM 568 O O . LYS A 1 71 ? 10.550 -2.102 0.205 1.00 90.19 71 LYS A O 1
ATOM 573 N N . GLN A 1 72 ? 12.526 -2.819 -0.600 1.00 89.62 72 GLN A N 1
ATOM 574 C CA . GLN A 1 72 ? 12.949 -3.550 0.592 1.00 89.62 72 GLN A CA 1
ATOM 575 C C . GLN A 1 72 ? 14.417 -3.253 0.872 1.00 89.62 72 GLN A C 1
ATOM 577 O O . GLN A 1 72 ? 15.257 -3.453 0.007 1.00 89.62 72 GLN A O 1
ATOM 582 N N . GLU A 1 73 ? 14.723 -2.754 2.074 1.00 86.81 73 GLU A N 1
ATOM 583 C CA . GLU A 1 73 ? 16.112 -2.528 2.523 1.00 86.81 73 GLU A CA 1
ATOM 584 C C . GLU A 1 73 ? 16.966 -1.735 1.514 1.00 86.81 73 GLU A C 1
ATOM 586 O O . GLU A 1 73 ? 18.137 -2.010 1.291 1.00 86.81 73 GLU A O 1
ATOM 591 N N . ASN A 1 74 ? 16.354 -0.725 0.889 1.00 86.88 74 ASN A N 1
ATOM 592 C CA . ASN A 1 74 ? 16.962 0.116 -0.149 1.00 86.88 74 ASN A CA 1
ATOM 593 C C . ASN A 1 74 ? 17.252 -0.563 -1.501 1.00 86.88 74 ASN A C 1
ATOM 595 O O . ASN A 1 74 ? 17.711 0.106 -2.421 1.00 86.88 74 ASN A O 1
ATOM 599 N N . ASN A 1 75 ? 16.879 -1.830 -1.655 1.00 91.50 75 ASN A N 1
ATOM 600 C CA . ASN A 1 75 ? 16.761 -2.502 -2.942 1.00 91.50 75 ASN A CA 1
ATOM 601 C C . ASN A 1 75 ? 15.349 -2.312 -3.510 1.00 91.50 75 ASN A C 1
ATOM 603 O O . ASN A 1 75 ? 14.373 -2.147 -2.765 1.00 91.50 75 ASN A O 1
ATOM 607 N N . ILE A 1 76 ? 15.232 -2.364 -4.833 1.00 93.31 76 ILE A N 1
ATOM 608 C CA . ILE A 1 76 ? 13.954 -2.548 -5.518 1.00 93.31 76 ILE A CA 1
ATOM 609 C C . ILE A 1 76 ? 13.885 -4.004 -5.950 1.00 93.31 76 ILE A C 1
ATOM 611 O O . ILE A 1 76 ? 14.730 -4.476 -6.709 1.00 93.31 76 ILE A O 1
ATOM 615 N N . LEU A 1 77 ? 12.870 -4.703 -5.461 1.00 94.50 77 LEU A N 1
ATOM 616 C CA . LEU A 1 77 ? 12.616 -6.096 -5.785 1.00 94.50 77 LEU A CA 1
ATOM 617 C C . LEU A 1 77 ? 11.445 -6.183 -6.757 1.00 94.50 77 LEU A C 1
ATOM 619 O O . LEU A 1 77 ? 10.482 -5.418 -6.648 1.00 94.50 77 LEU A O 1
ATOM 623 N N . LEU A 1 78 ? 11.543 -7.124 -7.685 1.00 94.94 78 LEU A N 1
ATOM 624 C CA . LEU A 1 78 ? 10.466 -7.542 -8.562 1.00 94.94 78 LEU A CA 1
ATOM 625 C C . LEU A 1 78 ? 9.811 -8.774 -7.950 1.00 94.94 78 LEU A C 1
ATOM 627 O O . LEU A 1 78 ? 10.483 -9.773 -7.703 1.00 94.94 78 LEU A O 1
ATOM 631 N N . PHE A 1 79 ? 8.514 -8.692 -7.683 1.00 95.38 79 PHE A N 1
ATOM 632 C CA . PHE A 1 79 ? 7.719 -9.805 -7.188 1.00 95.38 79 PHE A CA 1
ATOM 633 C C . PHE A 1 79 ? 6.766 -10.284 -8.269 1.00 95.38 79 PHE A C 1
ATOM 635 O O . PHE A 1 79 ? 6.042 -9.478 -8.856 1.00 95.38 79 PHE A O 1
ATOM 642 N N . ASN A 1 80 ? 6.728 -11.594 -8.469 1.00 95.81 80 ASN A N 1
ATOM 643 C CA . ASN A 1 80 ? 5.753 -12.247 -9.319 1.00 95.81 80 ASN A CA 1
ATOM 644 C C . ASN A 1 80 ? 4.634 -12.843 -8.447 1.00 95.81 80 ASN A C 1
ATOM 646 O O . ASN A 1 80 ? 4.866 -13.752 -7.649 1.00 95.81 80 ASN A 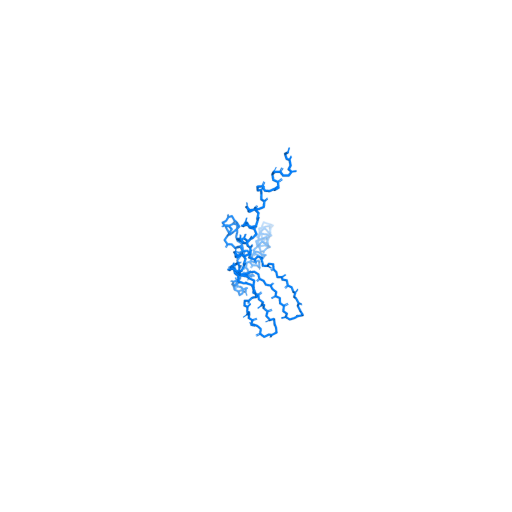O 1
ATOM 650 N N . ALA A 1 81 ? 3.422 -12.315 -8.596 1.00 94.06 81 ALA A N 1
ATOM 651 C CA . ALA A 1 81 ? 2.242 -12.686 -7.824 1.00 94.06 81 ALA A CA 1
ATOM 652 C C . ALA A 1 81 ? 1.618 -14.027 -8.237 1.00 94.06 81 ALA A C 1
ATOM 654 O O . ALA A 1 81 ? 0.866 -14.598 -7.451 1.00 94.06 81 ALA A O 1
ATOM 655 N N . GLU A 1 82 ? 1.933 -14.538 -9.428 1.00 95.19 82 GLU A N 1
ATOM 656 C CA . GLU A 1 82 ? 1.442 -15.833 -9.911 1.00 95.19 82 GLU A CA 1
ATOM 657 C C . GLU A 1 82 ? 2.249 -16.990 -9.307 1.00 95.19 82 GLU A C 1
ATOM 659 O O . GLU A 1 82 ? 1.681 -17.936 -8.763 1.00 95.19 82 GLU A O 1
ATOM 664 N N . TYR A 1 83 ? 3.580 -16.885 -9.346 1.00 93.75 83 TYR A N 1
ATOM 665 C CA . TYR A 1 83 ? 4.480 -17.938 -8.859 1.00 93.75 83 TYR A CA 1
ATOM 666 C C . TYR A 1 83 ? 4.952 -17.726 -7.412 1.00 93.75 83 TYR A C 1
ATOM 668 O O . TYR A 1 83 ? 5.506 -18.644 -6.815 1.00 93.75 83 TYR A O 1
ATOM 676 N N . GLY A 1 84 ? 4.753 -16.532 -6.841 1.00 92.75 84 GLY A N 1
ATOM 677 C CA . GLY A 1 84 ? 5.169 -16.194 -5.474 1.00 92.75 84 GLY A CA 1
ATOM 678 C C . GLY A 1 84 ? 6.677 -15.979 -5.300 1.00 92.75 84 GLY A C 1
ATOM 679 O O . GLY A 1 84 ? 7.177 -16.010 -4.176 1.00 92.75 84 GLY A O 1
ATOM 680 N N . ASN A 1 85 ? 7.405 -15.764 -6.396 1.00 94.25 85 ASN A N 1
ATOM 681 C CA . ASN A 1 85 ? 8.859 -15.609 -6.397 1.00 94.25 85 ASN A CA 1
ATOM 682 C C . ASN A 1 85 ? 9.264 -14.134 -6.485 1.00 94.25 85 ASN A C 1
ATOM 684 O O . ASN A 1 85 ? 8.574 -13.324 -7.107 1.00 94.25 85 ASN A O 1
ATOM 688 N N . SER A 1 86 ? 10.421 -13.796 -5.911 1.00 93.25 86 SER A N 1
ATOM 689 C CA . SER A 1 86 ? 11.014 -12.463 -6.013 1.00 93.25 86 SER A CA 1
ATOM 690 C C . SER A 1 86 ? 12.442 -12.495 -6.546 1.00 93.25 86 SER A C 1
ATOM 692 O O . SER A 1 86 ? 13.192 -13.448 -6.333 1.00 93.25 86 SER A O 1
ATOM 694 N N . SER A 1 87 ? 12.823 -11.431 -7.243 1.00 94.12 87 SER A N 1
ATOM 695 C CA . SER A 1 87 ? 14.185 -11.194 -7.717 1.00 94.12 87 SER A CA 1
ATOM 696 C C . SER A 1 87 ? 14.594 -9.744 -7.464 1.00 94.12 87 SER A C 1
ATOM 698 O O . SER A 1 87 ? 13.753 -8.853 -7.313 1.00 94.12 87 SER A O 1
ATOM 700 N N . THR A 1 88 ? 15.899 -9.486 -7.383 1.00 94.00 88 THR A N 1
ATOM 701 C CA . THR A 1 88 ? 16.410 -8.119 -7.235 1.00 94.00 88 THR A CA 1
ATOM 702 C C . THR A 1 88 ? 16.396 -7.419 -8.584 1.00 94.00 88 THR A C 1
ATOM 704 O O . THR A 1 88 ? 17.104 -7.831 -9.498 1.00 94.00 88 THR A O 1
ATOM 707 N N . PHE A 1 89 ? 15.602 -6.352 -8.696 1.00 93.38 89 PHE A N 1
ATOM 708 C CA . PHE A 1 89 ? 15.523 -5.536 -9.905 1.00 93.38 89 PHE A CA 1
ATOM 709 C C . PHE A 1 89 ? 16.582 -4.428 -9.900 1.00 93.38 89 PHE A C 1
ATOM 711 O O . PHE A 1 89 ? 17.353 -4.314 -10.848 1.00 93.38 89 PHE A O 1
ATOM 718 N N . LEU A 1 90 ? 16.665 -3.643 -8.817 1.00 93.38 90 LEU A N 1
ATOM 719 C CA . LEU A 1 90 ? 17.760 -2.693 -8.582 1.00 93.38 90 LEU A CA 1
ATOM 720 C C . LEU A 1 90 ? 18.363 -2.915 -7.198 1.00 93.38 90 LEU A C 1
ATOM 722 O O . LEU A 1 90 ? 17.651 -2.938 -6.192 1.00 93.38 90 LEU A O 1
ATOM 726 N N . GLU A 1 91 ? 19.686 -2.999 -7.150 1.00 92.94 91 GLU A N 1
ATOM 727 C CA . GLU A 1 91 ? 20.435 -3.098 -5.904 1.00 92.94 91 GLU A CA 1
ATOM 728 C C . GLU A 1 91 ? 20.718 -1.706 -5.317 1.00 92.94 91 GLU A C 1
ATOM 730 O O . GLU A 1 91 ? 20.898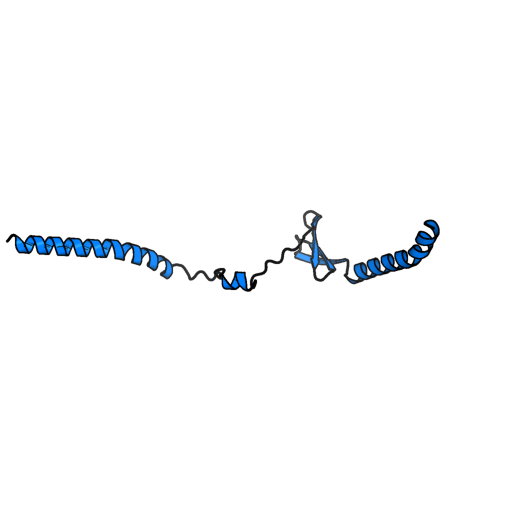 -0.718 -6.035 1.00 92.94 91 GLU A O 1
ATOM 735 N N . ASN A 1 92 ? 20.834 -1.630 -3.993 1.00 91.44 92 ASN A N 1
ATOM 736 C CA . ASN A 1 92 ? 21.281 -0.445 -3.269 1.00 91.44 92 ASN A CA 1
ATOM 737 C C . ASN A 1 92 ? 22.620 0.108 -3.803 1.00 91.44 92 ASN A C 1
ATOM 739 O O . ASN A 1 92 ? 22.809 1.323 -3.890 1.00 91.44 92 ASN A O 1
ATOM 743 N N . SER A 1 93 ? 23.534 -0.780 -4.208 1.00 91.94 93 SER A N 1
ATOM 744 C CA . SER A 1 93 ? 24.831 -0.426 -4.800 1.00 91.94 93 SER A CA 1
ATOM 745 C C . SER A 1 93 ? 24.674 0.442 -6.056 1.00 91.94 93 SER A C 1
ATOM 747 O O . SER A 1 93 ? 25.412 1.411 -6.239 1.00 91.94 93 SER A O 1
ATOM 749 N N . THR A 1 94 ? 23.660 0.155 -6.879 1.00 92.19 94 THR A N 1
ATOM 750 C CA . THR A 1 94 ? 23.361 0.894 -8.110 1.00 92.19 94 THR A CA 1
ATOM 751 C C . THR A 1 94 ? 22.895 2.315 -7.798 1.00 92.19 94 THR A C 1
ATOM 753 O O . THR A 1 94 ? 23.338 3.262 -8.446 1.00 92.19 94 THR A O 1
ATOM 756 N N . PHE A 1 95 ? 22.066 2.495 -6.763 1.00 90.62 95 PHE A N 1
ATOM 757 C CA . PHE A 1 95 ? 21.654 3.829 -6.307 1.00 90.62 95 PHE A CA 1
ATOM 758 C C . PHE A 1 95 ? 22.830 4.636 -5.765 1.00 90.62 95 PHE A C 1
ATOM 760 O O . PHE A 1 95 ? 22.981 5.806 -6.118 1.00 90.62 95 PHE A O 1
ATOM 767 N N . HIS A 1 96 ? 23.685 4.006 -4.955 1.00 92.50 96 HIS A N 1
ATOM 768 C CA . HIS A 1 96 ? 24.907 4.640 -4.473 1.00 92.50 96 HIS A CA 1
ATOM 769 C C . HIS A 1 96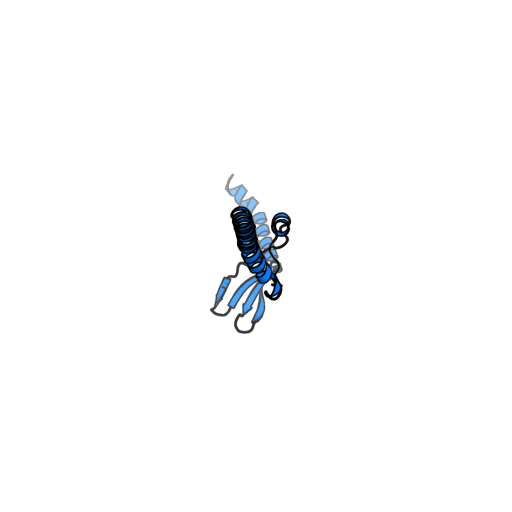 ? 25.789 5.078 -5.640 1.00 92.50 96 HIS A C 1
ATOM 771 O O . HIS A 1 96 ? 26.192 6.236 -5.693 1.00 92.50 96 HIS A O 1
ATOM 777 N N . MET A 1 97 ? 26.049 4.187 -6.597 1.00 94.62 97 MET A N 1
ATOM 778 C CA . MET A 1 97 ? 26.863 4.496 -7.771 1.00 94.62 97 MET A CA 1
ATOM 779 C C . MET A 1 97 ? 26.291 5.675 -8.568 1.00 94.62 97 MET A C 1
ATOM 781 O O . MET A 1 97 ? 27.027 6.605 -8.888 1.00 94.62 97 MET A O 1
ATOM 785 N N . ALA A 1 98 ? 24.984 5.679 -8.839 1.00 93.00 98 ALA A N 1
ATOM 786 C CA . ALA A 1 98 ? 24.330 6.772 -9.555 1.00 93.00 98 ALA A CA 1
ATOM 787 C C . ALA A 1 98 ? 24.453 8.111 -8.808 1.00 93.00 98 ALA A C 1
ATOM 789 O O . ALA A 1 98 ? 24.755 9.136 -9.421 1.00 93.00 98 ALA A O 1
ATOM 790 N N . GLN A 1 99 ? 24.272 8.101 -7.483 1.00 94.31 99 GLN A N 1
ATOM 791 C CA . GLN A 1 99 ? 24.446 9.286 -6.646 1.00 94.31 99 GLN A CA 1
ATOM 792 C C . GLN A 1 99 ? 25.889 9.804 -6.696 1.00 94.31 99 GLN A C 1
ATOM 794 O O . GLN A 1 99 ? 26.092 11.002 -6.875 1.00 94.31 99 GLN A O 1
ATOM 799 N N . TRP A 1 100 ? 26.880 8.917 -6.573 1.00 94.50 100 TRP A N 1
ATOM 800 C CA . TRP A 1 100 ? 28.295 9.284 -6.669 1.00 94.50 100 TRP A CA 1
ATOM 801 C C . TRP A 1 100 ? 28.619 9.923 -8.021 1.00 94.50 100 TRP A C 1
ATOM 803 O O . TRP A 1 100 ? 29.176 11.015 -8.048 1.00 94.50 100 TRP A O 1
ATOM 813 N N . ILE A 1 101 ? 28.204 9.299 -9.130 1.00 95.56 101 ILE A N 1
ATOM 814 C CA . ILE A 1 101 ? 28.422 9.833 -10.485 1.00 95.56 101 ILE A CA 1
ATOM 815 C C . ILE A 1 101 ? 27.815 11.233 -10.626 1.00 95.56 101 ILE A C 1
ATOM 817 O O . ILE A 1 101 ? 28.468 12.145 -11.133 1.00 95.56 101 ILE A O 1
ATOM 821 N N . PHE A 1 102 ? 26.578 11.416 -10.161 1.00 93.44 102 PHE A N 1
ATOM 822 C CA . PHE A 1 102 ? 25.891 12.703 -10.236 1.00 93.44 102 PHE A CA 1
ATOM 823 C C . PHE A 1 102 ? 26.604 13.795 -9.425 1.00 93.44 102 PHE A C 1
ATOM 825 O O . PHE A 1 102 ? 26.792 14.905 -9.924 1.00 93.44 102 PHE A O 1
ATOM 832 N N . LEU A 1 103 ? 27.044 13.479 -8.203 1.00 94.50 103 LEU A N 1
ATOM 833 C CA . LEU A 1 103 ? 27.783 14.419 -7.358 1.00 94.50 103 LEU A CA 1
ATOM 834 C C . LEU A 1 103 ? 29.145 14.775 -7.961 1.00 94.50 103 LEU A C 1
ATOM 836 O O . LEU A 1 103 ? 29.473 15.955 -8.038 1.00 94.50 103 LEU A O 1
ATOM 840 N N . SER A 1 104 ? 29.893 13.793 -8.469 1.00 93.38 104 SER A N 1
ATOM 841 C CA . SER A 1 104 ? 31.175 14.042 -9.138 1.00 93.38 104 SER A CA 1
ATOM 842 C C . SER A 1 104 ? 31.017 14.919 -10.385 1.00 93.38 104 SER A C 1
ATOM 844 O O . SER A 1 104 ? 31.845 15.793 -10.639 1.00 93.38 104 SER A O 1
ATOM 846 N N . PHE A 1 105 ? 29.938 14.736 -11.153 1.00 92.81 105 PHE A N 1
ATOM 847 C CA . PHE A 1 105 ? 29.622 15.608 -12.286 1.00 92.81 105 PHE A CA 1
ATOM 848 C C . PHE A 1 105 ? 29.332 17.053 -11.846 1.00 92.81 105 PHE A C 1
ATOM 850 O O . PHE A 1 105 ? 29.843 18.003 -12.445 1.00 92.81 105 PHE A O 1
ATOM 857 N N . LEU A 1 106 ? 28.539 17.235 -10.786 1.00 92.00 106 LEU A N 1
ATOM 858 C CA . LEU A 1 106 ? 28.251 18.550 -10.205 1.00 92.00 106 LEU A CA 1
ATOM 859 C C . LEU A 1 106 ? 29.517 19.243 -9.696 1.00 92.00 106 LEU A C 1
ATOM 861 O O . LEU A 1 106 ? 29.755 20.395 -10.047 1.00 92.00 106 LEU A O 1
ATOM 865 N N . GLU A 1 107 ? 30.357 18.547 -8.930 1.00 92.81 107 GLU A N 1
ATOM 866 C CA . GLU A 1 107 ? 31.626 19.090 -8.423 1.00 92.81 107 GLU A CA 1
ATOM 867 C C . GLU A 1 107 ? 32.560 19.525 -9.555 1.00 92.81 107 GLU A C 1
ATOM 869 O O . GLU A 1 107 ? 33.189 20.579 -9.472 1.00 92.81 107 GLU A O 1
ATOM 874 N N . CYS A 1 108 ? 32.619 18.751 -10.640 1.00 91.38 108 CYS A N 1
ATOM 875 C CA . CYS A 1 108 ? 33.467 19.065 -11.785 1.00 91.38 108 CYS A CA 1
ATOM 876 C C . CYS A 1 108 ? 32.940 20.258 -12.607 1.00 91.38 108 CYS A C 1
ATOM 878 O O . CYS A 1 108 ? 33.725 21.027 -13.162 1.00 91.38 108 CYS A O 1
ATOM 880 N N . SER A 1 109 ? 31.617 20.437 -12.676 1.00 87.88 109 SER A N 1
ATOM 881 C CA . SER A 1 109 ? 30.968 21.486 -13.481 1.00 87.88 109 SER A CA 1
ATOM 882 C C . SER A 1 109 ? 30.756 22.811 -12.739 1.00 87.88 109 SER A C 1
ATOM 884 O O . SER A 1 109 ? 30.756 23.867 -13.374 1.00 87.88 109 SER A O 1
ATOM 886 N N . LEU A 1 110 ? 30.637 22.786 -11.407 1.00 87.38 110 LEU A N 1
ATOM 887 C CA . LEU A 1 110 ? 30.436 23.960 -10.545 1.00 87.38 110 LEU A CA 1
ATOM 888 C C . LEU A 1 110 ? 31.421 25.120 -10.813 1.00 87.38 110 LEU A C 1
ATOM 890 O O . LEU A 1 110 ? 30.954 26.251 -10.956 1.00 87.38 110 LEU A O 1
ATOM 894 N N . PRO A 1 111 ? 32.746 24.896 -10.944 1.00 90.81 111 PRO A N 1
ATOM 895 C CA . PRO A 1 111 ? 33.702 25.972 -11.216 1.0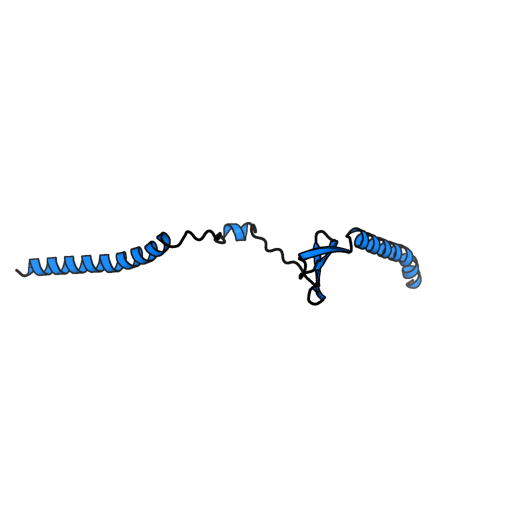0 90.81 111 PRO A CA 1
ATOM 896 C C . PRO A 1 111 ? 33.451 26.683 -12.551 1.00 90.81 111 PRO A C 1
ATOM 898 O O . PRO A 1 111 ? 33.552 27.905 -12.634 1.00 90.81 111 PRO A O 1
ATOM 901 N N . TRP A 1 112 ? 33.085 25.929 -13.590 1.00 87.75 112 TRP A N 1
ATOM 902 C CA . TRP A 1 112 ? 32.809 26.469 -14.923 1.00 87.75 112 TRP A CA 1
ATOM 903 C C . TRP A 1 112 ? 31.505 27.266 -14.958 1.00 87.75 112 TRP A C 1
ATOM 905 O O . TRP A 1 112 ? 31.452 28.332 -15.569 1.00 87.75 112 TRP A O 1
ATOM 915 N N . LEU A 1 113 ? 30.475 26.788 -14.255 1.00 82.25 113 LEU A N 1
ATOM 916 C CA . LEU A 1 113 ? 29.200 27.495 -14.124 1.00 82.25 113 LEU A CA 1
ATOM 917 C C . LEU A 1 113 ? 29.361 28.816 -13.358 1.00 82.25 113 LEU A C 1
ATOM 919 O O . LEU A 1 113 ? 28.822 29.838 -13.779 1.00 82.25 113 LEU A O 1
ATOM 923 N N . LEU A 1 114 ? 30.145 28.820 -12.276 1.00 83.06 114 LEU A N 1
ATOM 924 C CA . LEU A 1 114 ? 30.445 30.034 -11.511 1.00 83.06 114 LEU A CA 1
ATOM 925 C C . LEU A 1 114 ? 31.250 31.053 -12.331 1.00 83.06 114 LEU A C 1
ATOM 927 O O . LEU A 1 114 ? 30.958 32.242 -12.257 1.00 83.06 114 LEU A O 1
ATOM 931 N N . PHE A 1 115 ? 32.209 30.599 -13.145 1.00 80.50 115 PHE A N 1
ATOM 932 C CA . PHE A 1 115 ? 32.971 31.473 -14.044 1.00 80.50 115 PHE A CA 1
ATOM 933 C C . PHE A 1 115 ? 32.096 32.114 -15.131 1.00 80.50 115 PHE A C 1
ATOM 935 O O . PHE A 1 115 ? 32.326 33.253 -15.506 1.00 80.50 115 PHE A O 1
ATOM 942 N N . SER A 1 116 ? 31.070 31.412 -15.621 1.00 78.25 116 SER A N 1
ATOM 943 C CA . SER A 1 116 ? 30.147 31.952 -16.632 1.00 78.25 116 SER A CA 1
ATOM 944 C C . SER A 1 116 ? 29.115 32.961 -16.103 1.00 78.25 116 SER A C 1
ATOM 946 O O . SER A 1 116 ? 28.410 33.579 -16.898 1.00 78.25 116 SER A O 1
ATOM 948 N N . LEU A 1 117 ? 28.997 33.105 -14.779 1.00 79.50 117 LEU A N 1
ATOM 949 C CA . LEU A 1 117 ? 28.053 34.005 -14.103 1.00 79.50 117 LEU A CA 1
ATOM 950 C C . LEU A 1 117 ? 28.708 35.298 -13.582 1.00 79.50 117 LEU A C 1
ATOM 952 O O . LEU A 1 117 ? 27.995 36.149 -13.046 1.00 79.50 117 LEU A O 1
ATOM 956 N N . LEU A 1 118 ? 30.032 35.427 -13.709 1.00 72.00 118 LEU A N 1
ATOM 957 C CA . LEU A 1 118 ? 30.844 36.552 -13.235 1.00 72.00 118 LEU A CA 1
ATOM 958 C C . LEU A 1 118 ? 31.381 37.359 -14.422 1.00 72.00 118 LEU A C 1
ATOM 960 O O . LEU A 1 118 ? 31.415 38.603 -14.301 1.00 72.00 118 LEU A O 1
#

Foldseek 3Di:
DVVVVVVVVVVVVVVVVVCVVVVVVCVVVVVCVPPPNPPDDDDDPCCVVVVVDDDDDWDWADPDPQWIWTDDPQFIWIAGNVVRDIDTPGDNVNVVVVVVVVVVVCVVCVVVVVVVVD

Sequence (118 aa):
MTALWKVLLGLLGTAVLVTIITVPVVLLNKGTDDATADSRRTYTLTDYLKNTLRTKVYTLRWISDHEYLYKQENNILLFNAEYGNSSTFLENSTFHMAQWIFLSFLECSLPWLLFSLL

Radius of gyration: 36.18 Å; Cα contacts (8 Å, |Δi|>4): 70; chains: 1; bounding box: 90×56×74 Å

Mean predicted aligned error: 14.71 Å

Secondary structure (DSSP, 8-state):
-HHHHHHHHHHHHHHHHHHHHHHHHHHHHHTTTSS----SPPPPHHHHHTT-SPPPPP-EEESSSSEEEEEETTEEEEEETTTTEEEEEE-HHHHHHHHHHHHHHHHHHHHHHHHTT-

Organism: Rousettus aegyptiacus (NCBI:txid9407)

pLDDT: mean 85.8, std 10.6, range [55.41, 95.94]

Nearest PDB structures (foldseek):
  6l8q-assembly1_G-3  TM=7.340E-01  e=5.712E-06  Myotis davidii
  3sx4-assembly1_A  TM=7.188E-01  e=4.208E-06  Homo sapiens
  4a5s-assembly1_B  TM=7.207E-01  e=7.294E-06  Homo sapiens
  2gbc-assembly1_A  TM=7.015E-01  e=5.712E-06  Rattus norvegicus
  2jid-assembly1_A  TM=6.996E-01  e=6.455E-06  Homo sapiens